Protein AF-A0A453M9U4-F1 (afdb_monomer_lite)

Secondary structure (DSSP, 8-state):
-----------HHHHHHHH-B-SSSTT--TTTGGG---EEETTTTEEE--GGGGGS-TT-HHHH--TTTTSS---PPPPPPPPHHHHHHHHHHPPPPPTT---------SS----B------

Sequence (122 aa):
MHAALMWTINDFPAYAMLSGWSTKGKLACPYCHMHTDHLWLKYGRKYCYMGHRRFLCRDHKWRRNKSCFNNETENRDAPVPLSGNDVVQQHASFEQETFGKTRKRKRDDDNKWHNWRKKSIF

InterPro domains:
  IPR004242 Transposon, En/Spm-like [PF02992] (1-91)

pLDDT: mean 86.55, std 11.2, range [52.28, 96.81]

Organism: Aegilops tauschii subsp. strangulata (NCBI:txid200361)

Radius of gyration: 17.43 Å; chains: 1; bounding box: 54×26×50 Å

Foldseek 3Di:
DDDDDDDDDDDLVVCCQAQQFACAAQQNDQFCGQNFAWDQDPVVRGIDGQLPCLDDDQPDPVLVDLPVGVNDRHNHHGHHHDDPVRSVVVLVPDDADDPDDPDPDPPPSVPDRGRRHDDHPD

Structure (mmCIF, N/CA/C/O backbone):
data_AF-A0A453M9U4-F1
#
_entry.id   AF-A0A453M9U4-F1
#
loop_
_atom_site.group_PDB
_atom_site.id
_atom_site.type_symbol
_atom_site.label_atom_id
_atom_site.label_alt_id
_atom_site.label_comp_id
_atom_site.label_asym_id
_atom_site.label_entity_id
_atom_site.label_seq_id
_atom_site.pdbx_PDB_ins_code
_atom_site.Cartn_x
_atom_site.Cartn_y
_atom_site.Cartn_z
_atom_site.occupancy
_atom_site.B_iso_or_equiv
_atom_site.auth_seq_id
_atom_site.auth_comp_id
_atom_site.auth_asym_id
_atom_site.auth_atom_id
_atom_site.pdbx_PDB_model_num
ATOM 1 N N . MET A 1 1 ? -37.000 4.733 14.184 1.00 61.88 1 MET A N 1
ATOM 2 C CA . MET A 1 1 ? -36.452 5.118 12.865 1.00 61.88 1 MET A CA 1
ATOM 3 C C . MET A 1 1 ? -35.043 4.542 12.803 1.00 61.88 1 MET A C 1
ATOM 5 O O . MET A 1 1 ? -34.283 4.823 13.718 1.00 61.88 1 MET A O 1
ATOM 9 N N . HIS A 1 2 ? -34.729 3.679 11.835 1.00 76.31 2 HIS A N 1
ATOM 10 C CA . HIS A 1 2 ? -33.395 3.081 11.688 1.00 76.31 2 HIS A CA 1
ATOM 11 C C . HIS A 1 2 ? -32.739 3.667 10.439 1.00 76.31 2 HIS A C 1
ATOM 13 O O . HIS A 1 2 ? -33.357 3.671 9.377 1.00 76.31 2 HIS A O 1
ATOM 19 N N . ALA A 1 3 ? -31.519 4.179 10.574 1.00 76.88 3 ALA A N 1
ATOM 20 C CA . ALA A 1 3 ? -30.698 4.627 9.456 1.00 76.88 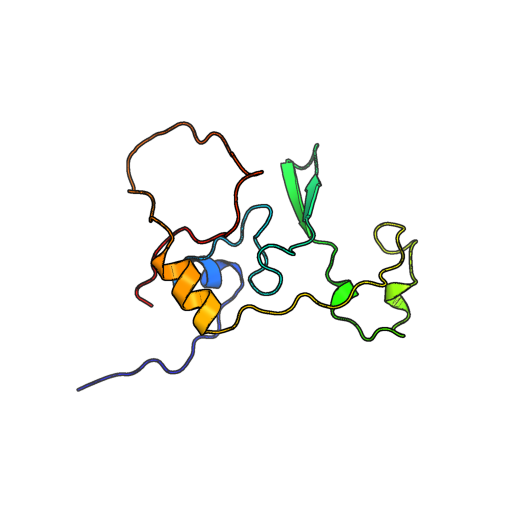3 ALA A CA 1
ATOM 21 C C . ALA A 1 3 ? -29.566 3.615 9.245 1.00 76.88 3 ALA A C 1
ATOM 23 O O . ALA A 1 3 ? -28.986 3.135 10.218 1.00 76.88 3 ALA A O 1
ATOM 24 N N . ALA A 1 4 ? -29.263 3.293 7.988 1.00 81.62 4 ALA A N 1
ATOM 25 C CA . ALA A 1 4 ? -28.170 2.404 7.610 1.00 81.62 4 ALA A CA 1
ATOM 26 C C . ALA A 1 4 ? -27.186 3.148 6.697 1.00 81.62 4 ALA A C 1
ATOM 28 O O . ALA A 1 4 ? -27.599 3.875 5.793 1.00 81.62 4 ALA A O 1
ATOM 29 N N . LEU A 1 5 ? -25.887 2.964 6.937 1.00 76.38 5 LEU A N 1
ATOM 30 C CA . LEU A 1 5 ? -24.809 3.502 6.109 1.00 76.38 5 LEU A CA 1
ATOM 31 C C . LEU A 1 5 ? -24.446 2.462 5.038 1.00 76.38 5 LEU A C 1
ATOM 33 O O . LEU A 1 5 ? -24.016 1.368 5.386 1.00 76.38 5 LEU A O 1
ATOM 37 N N . MET A 1 6 ? -24.620 2.781 3.750 1.00 80.12 6 MET A N 1
ATOM 38 C CA . MET A 1 6 ? -24.293 1.840 2.663 1.00 80.12 6 MET A CA 1
ATOM 39 C C . MET A 1 6 ? -22.824 1.919 2.231 1.00 80.12 6 MET A C 1
ATOM 41 O O . MET A 1 6 ? -22.155 0.895 2.129 1.00 80.12 6 MET A O 1
ATOM 45 N N . TRP A 1 7 ? -22.310 3.125 1.972 1.00 80.56 7 TRP A N 1
ATOM 46 C CA . TRP A 1 7 ? -20.910 3.347 1.602 1.00 80.56 7 TRP A CA 1
ATOM 47 C C . TRP A 1 7 ? -20.453 4.763 1.955 1.00 80.56 7 TRP A C 1
ATOM 49 O O . TRP A 1 7 ? -21.258 5.682 2.105 1.00 80.56 7 TRP A O 1
ATOM 59 N N . THR A 1 8 ? -19.138 4.945 2.053 1.00 79.62 8 THR A N 1
ATOM 60 C CA . THR A 1 8 ? -18.487 6.246 2.247 1.00 79.62 8 THR A CA 1
ATOM 61 C C . THR A 1 8 ? -17.386 6.424 1.201 1.00 79.62 8 THR A C 1
ATOM 63 O O . THR A 1 8 ? -16.646 5.485 0.908 1.00 79.62 8 THR A O 1
ATOM 66 N N . ILE A 1 9 ? -17.288 7.617 0.605 1.00 86.38 9 ILE A N 1
ATOM 67 C CA . ILE A 1 9 ? -16.172 7.989 -0.275 1.00 86.38 9 ILE A CA 1
ATOM 68 C C . ILE A 1 9 ? -15.169 8.732 0.594 1.00 86.38 9 ILE A C 1
ATOM 70 O O . ILE A 1 9 ? -15.450 9.830 1.066 1.00 86.38 9 ILE A O 1
ATOM 74 N N . ASN A 1 10 ? -14.013 8.118 0.814 1.00 85.94 10 ASN A N 1
ATOM 75 C CA . ASN A 1 10 ? -12.998 8.638 1.717 1.00 85.94 10 ASN A CA 1
ATOM 76 C C . ASN A 1 10 ? -11.689 8.826 0.970 1.00 85.94 10 ASN A C 1
ATOM 78 O O . ASN A 1 10 ? -11.325 8.016 0.114 1.00 85.94 10 ASN A O 1
ATOM 82 N N . ASP A 1 11 ? -10.957 9.868 1.338 1.00 91.25 11 ASP A N 1
ATOM 83 C CA . ASP A 1 11 ? -9.568 9.992 0.939 1.00 91.25 11 ASP A CA 1
ATOM 84 C C . ASP A 1 11 ? -8.680 9.026 1.748 1.00 91.25 11 ASP A C 1
ATOM 86 O O . ASP A 1 11 ? -9.110 8.338 2.683 1.00 91.25 11 ASP A O 1
ATOM 90 N N . PHE A 1 12 ? -7.407 8.940 1.365 1.00 88.06 12 PHE A N 1
ATOM 91 C CA . PHE A 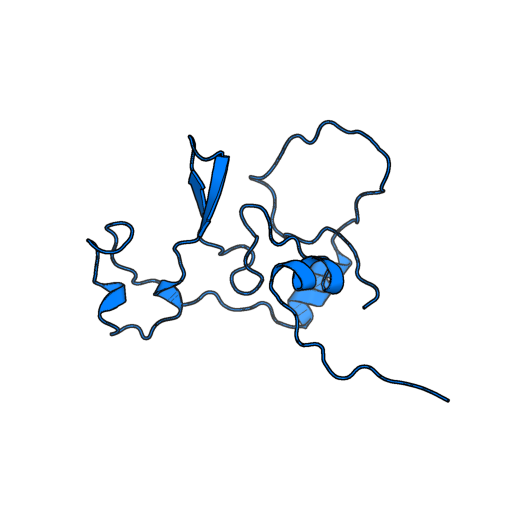1 12 ? -6.481 8.014 2.006 1.00 88.06 12 PHE A CA 1
ATOM 92 C C . PHE A 1 12 ? -6.264 8.326 3.502 1.00 88.06 12 PHE A C 1
ATOM 94 O O . PHE A 1 12 ? -6.265 7.393 4.302 1.00 88.06 12 PHE A O 1
ATOM 101 N N . PRO A 1 13 ? -6.127 9.591 3.946 1.00 89.88 13 PRO A N 1
ATOM 102 C CA . PRO A 1 13 ? -6.114 9.920 5.372 1.00 89.88 13 PRO A CA 1
ATOM 103 C C . PRO A 1 13 ? -7.376 9.500 6.142 1.00 89.88 13 PRO A C 1
ATOM 105 O O . PRO A 1 13 ? -7.240 8.897 7.210 1.00 89.88 13 PRO A O 1
ATOM 108 N N . ALA A 1 14 ? -8.579 9.772 5.626 1.00 91.31 14 ALA A N 1
ATOM 109 C CA . ALA A 1 14 ? -9.836 9.418 6.288 1.00 91.31 14 ALA A CA 1
ATOM 110 C C . ALA A 1 14 ? -10.023 7.900 6.391 1.00 91.31 14 ALA A C 1
ATOM 112 O O . ALA A 1 14 ? -10.500 7.410 7.419 1.00 91.31 14 ALA A O 1
ATOM 113 N N . TYR A 1 15 ? -9.541 7.140 5.398 1.00 89.75 15 TYR A N 1
ATOM 114 C CA . TYR A 1 15 ? -9.514 5.677 5.457 1.00 89.75 15 TYR A CA 1
ATOM 115 C C . TYR A 1 15 ? -8.857 5.161 6.743 1.00 89.75 15 TYR A C 1
ATOM 117 O O . TYR A 1 15 ? -9.353 4.207 7.341 1.00 89.75 15 TYR A O 1
ATOM 125 N N . ALA A 1 16 ? -7.786 5.805 7.226 1.00 91.12 16 ALA A N 1
ATOM 126 C CA . ALA A 1 16 ? -7.127 5.372 8.458 1.00 91.12 16 ALA A CA 1
ATOM 127 C C . ALA A 1 16 ? -8.023 5.481 9.696 1.00 91.12 16 ALA A C 1
ATOM 129 O O . ALA A 1 16 ? -7.915 4.671 10.618 1.00 91.12 16 ALA A O 1
ATOM 130 N N . MET A 1 17 ? -8.886 6.495 9.736 1.00 88.44 17 MET A N 1
ATOM 131 C CA . MET A 1 17 ? -9.783 6.731 10.866 1.00 88.44 17 MET A CA 1
ATOM 132 C C . MET A 1 17 ? -10.972 5.776 10.854 1.00 88.44 17 MET A C 1
ATOM 134 O O . MET A 1 17 ? -11.360 5.291 11.917 1.00 88.44 17 MET A O 1
ATOM 138 N N . LEU A 1 18 ? -11.510 5.494 9.666 1.00 89.50 18 LEU A N 1
ATOM 139 C CA . LEU A 1 18 ? -12.699 4.661 9.495 1.00 89.50 18 LEU A CA 1
ATOM 140 C C . LEU A 1 18 ? -12.391 3.167 9.522 1.00 89.50 18 LEU A C 1
ATOM 142 O O . LEU A 1 18 ? -13.137 2.419 10.132 1.00 89.50 18 LEU A O 1
ATOM 146 N N . SER A 1 19 ? -11.284 2.721 8.927 1.00 89.19 19 SER A N 1
ATOM 147 C CA . SER A 1 19 ? -10.894 1.302 8.973 1.00 89.19 19 SER A CA 1
ATOM 148 C C . SER A 1 19 ? -10.124 0.942 10.245 1.00 89.19 19 SER A C 1
ATOM 150 O O . SER A 1 19 ? -10.081 -0.215 10.645 1.00 89.19 19 SER A O 1
ATOM 152 N N . GLY A 1 20 ? -9.456 1.913 10.875 1.00 91.44 20 GLY A N 1
ATOM 153 C CA . GLY A 1 20 ? -8.478 1.641 11.930 1.00 91.44 20 GLY A CA 1
ATOM 154 C C . GLY A 1 20 ? -7.142 1.077 11.418 1.00 91.44 20 GLY A C 1
ATOM 155 O O . GLY A 1 20 ? -6.256 0.762 12.223 1.00 91.44 20 GLY A O 1
ATOM 156 N N . TRP A 1 21 ? -6.957 0.979 10.097 1.00 91.62 21 TRP A N 1
ATOM 157 C CA . TRP A 1 21 ? -5.690 0.639 9.451 1.00 91.62 21 TRP A CA 1
ATOM 158 C C . TRP A 1 21 ? -4.773 1.862 9.373 1.00 91.62 21 TRP A C 1
ATOM 160 O O . TRP A 1 21 ? -5.159 2.929 8.905 1.00 91.62 21 TRP A O 1
ATOM 170 N N . SER A 1 22 ? -3.515 1.738 9.788 1.00 91.12 22 SER A N 1
ATOM 171 C CA . SER A 1 22 ? -2.566 2.846 9.649 1.00 91.12 22 SER A CA 1
ATOM 172 C C . SER A 1 22 ? -2.180 3.076 8.186 1.00 91.12 22 SER A C 1
ATOM 174 O O . SER A 1 22 ? -1.677 2.190 7.510 1.00 91.12 22 SER A O 1
ATOM 176 N N . THR A 1 23 ? -2.284 4.317 7.720 1.00 91.31 23 THR A N 1
ATOM 177 C CA . THR A 1 23 ? -1.785 4.758 6.399 1.00 91.31 23 THR A CA 1
ATOM 178 C C . THR A 1 23 ? -0.319 5.197 6.435 1.00 91.31 23 THR A C 1
ATOM 180 O O . THR A 1 23 ? 0.210 5.795 5.501 1.00 91.31 23 THR A O 1
ATOM 183 N N . LYS A 1 24 ? 0.363 4.911 7.548 1.00 89.94 24 LYS A N 1
ATOM 184 C CA . LYS A 1 24 ? 1.781 5.195 7.784 1.00 89.94 24 LYS A CA 1
ATOM 185 C C . LYS A 1 24 ? 2.545 3.898 8.037 1.00 89.94 24 LYS A C 1
ATOM 187 O O . LYS A 1 24 ? 1.984 2.936 8.568 1.00 89.94 24 LYS A O 1
ATOM 192 N N . GLY A 1 25 ? 3.848 3.930 7.769 1.00 91.06 25 GLY A N 1
ATOM 193 C CA . GLY A 1 25 ? 4.756 2.807 8.014 1.00 91.06 25 GLY A CA 1
ATOM 194 C C . GLY A 1 25 ? 4.948 1.916 6.791 1.00 91.06 25 GLY A C 1
ATOM 195 O O . GLY A 1 25 ? 4.403 2.187 5.728 1.00 91.06 25 GLY A O 1
ATOM 196 N N . LYS A 1 26 ? 5.696 0.825 6.961 1.00 92.25 26 LYS A N 1
ATOM 197 C CA . LYS A 1 26 ? 6.015 -0.130 5.888 1.00 92.25 26 LYS A CA 1
ATOM 198 C C . LYS A 1 26 ? 4.778 -0.744 5.224 1.00 92.25 26 LYS A C 1
ATOM 200 O O . LYS A 1 26 ? 4.785 -0.993 4.029 1.00 92.25 26 LYS A O 1
ATOM 205 N N . LEU A 1 27 ? 3.709 -0.937 5.999 1.00 92.62 27 LEU A N 1
ATOM 206 C CA . LEU A 1 27 ? 2.477 -1.626 5.598 1.00 92.62 27 LEU A CA 1
ATOM 207 C C . LEU A 1 27 ? 1.319 -0.654 5.311 1.00 92.62 27 LEU A C 1
ATOM 209 O O . LEU A 1 27 ? 0.160 -0.944 5.598 1.00 92.62 27 LEU A O 1
ATOM 213 N N . ALA A 1 28 ? 1.615 0.559 4.840 1.00 92.62 28 ALA A N 1
ATOM 214 C CA . ALA A 1 28 ? 0.599 1.598 4.676 1.00 92.62 28 ALA A CA 1
ATOM 215 C C . ALA A 1 28 ? -0.470 1.260 3.629 1.00 92.62 28 ALA A C 1
ATOM 217 O O . ALA A 1 28 ? -1.605 1.706 3.775 1.00 92.62 28 ALA A O 1
ATOM 218 N N . CYS A 1 29 ? -0.126 0.498 2.587 1.00 91.81 29 CYS A N 1
ATOM 219 C CA . CYS A 1 29 ? -1.047 0.212 1.496 1.00 91.81 29 CYS A CA 1
ATOM 220 C C . CYS A 1 29 ? -2.085 -0.850 1.914 1.00 91.81 29 CYS A C 1
ATOM 222 O O . CYS A 1 29 ? -1.701 -1.996 2.161 1.00 91.81 29 CYS A O 1
ATOM 224 N N . PRO A 1 30 ? -3.389 -0.519 1.933 1.00 88.88 30 PRO A N 1
ATOM 225 C CA . P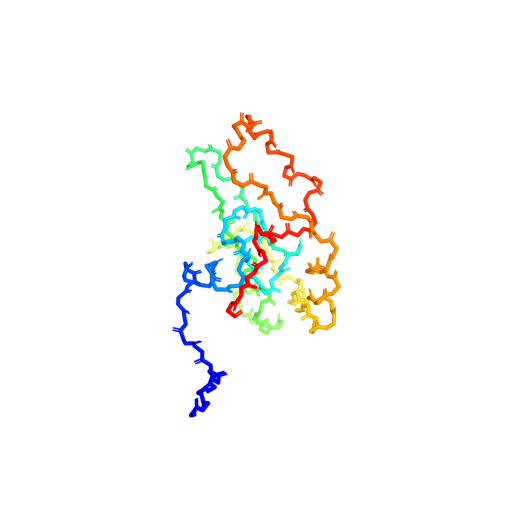RO A 1 30 ? -4.453 -1.451 2.300 1.00 88.88 30 PRO A CA 1
ATOM 226 C C . PRO A 1 30 ? -4.780 -2.457 1.194 1.00 88.88 30 PRO A C 1
ATOM 228 O O . PRO A 1 30 ? -5.609 -3.322 1.398 1.00 88.88 30 PRO A O 1
ATOM 231 N N . TYR A 1 31 ? -4.164 -2.352 0.014 1.00 89.19 31 TYR A N 1
ATOM 232 C CA . TYR A 1 31 ? -4.291 -3.366 -1.036 1.00 89.19 31 TYR A CA 1
ATOM 233 C C . TYR A 1 31 ? -3.131 -4.357 -0.978 1.00 89.19 31 TYR A C 1
ATOM 235 O O . TYR A 1 31 ? -3.324 -5.566 -1.070 1.00 89.19 31 TYR A O 1
ATOM 243 N N . CYS A 1 32 ? -1.912 -3.850 -0.772 1.00 92.38 32 CYS A N 1
ATOM 244 C CA . CYS A 1 32 ? -0.711 -4.678 -0.745 1.00 92.38 32 CYS A CA 1
ATOM 245 C C . CYS A 1 32 ? -0.483 -5.362 0.610 1.00 92.38 32 CYS A C 1
ATOM 247 O O . CYS A 1 32 ? 0.177 -6.397 0.647 1.00 92.38 32 CYS A O 1
ATOM 249 N N . HIS A 1 33 ? -0.986 -4.798 1.714 1.00 91.62 33 HIS A N 1
ATOM 250 C CA . HIS A 1 33 ? -0.824 -5.333 3.070 1.00 91.62 33 HIS A CA 1
ATOM 251 C C . HIS A 1 33 ? 0.650 -5.650 3.389 1.00 91.62 33 HIS A C 1
ATOM 253 O O . HIS A 1 33 ? 1.511 -4.780 3.228 1.00 91.62 33 HIS A O 1
ATOM 259 N N . MET A 1 34 ? 0.959 -6.888 3.793 1.00 90.69 34 MET A N 1
ATOM 260 C CA . MET A 1 34 ? 2.320 -7.373 4.060 1.00 90.69 34 MET A CA 1
ATOM 261 C C . MET A 1 34 ? 3.244 -7.337 2.834 1.00 90.69 34 MET A C 1
ATOM 263 O O . MET A 1 34 ? 4.460 -7.276 2.974 1.00 90.69 34 MET A O 1
ATOM 267 N N . HIS A 1 35 ? 2.680 -7.304 1.626 1.00 92.69 35 HIS A N 1
ATOM 268 C CA . HIS A 1 35 ? 3.417 -7.215 0.365 1.00 92.69 35 HIS A CA 1
ATOM 269 C C . HIS A 1 35 ? 3.609 -5.773 -0.122 1.00 92.69 35 HIS A C 1
ATOM 271 O O . HIS A 1 35 ? 3.890 -5.554 -1.306 1.00 92.69 35 HIS A O 1
ATOM 277 N N . THR A 1 36 ? 3.415 -4.783 0.757 1.00 93.25 36 THR A N 1
ATOM 278 C CA . THR A 1 36 ? 3.689 -3.378 0.444 1.00 93.25 36 THR A CA 1
ATOM 279 C C . THR A 1 36 ? 5.174 -3.196 0.155 1.00 93.25 36 THR A C 1
ATOM 281 O O . THR A 1 36 ? 6.024 -3.341 1.034 1.00 93.25 36 THR A O 1
ATOM 284 N N . ASP A 1 37 ? 5.470 -2.836 -1.091 1.00 93.06 37 ASP A N 1
ATOM 285 C CA . ASP A 1 37 ? 6.811 -2.448 -1.506 1.00 93.06 37 ASP A CA 1
ATOM 286 C C . ASP A 1 37 ? 7.119 -1.055 -0.953 1.00 93.06 37 ASP A C 1
ATOM 288 O O . ASP A 1 37 ? 6.450 -0.073 -1.302 1.00 93.06 37 ASP A O 1
ATOM 292 N N . HIS A 1 38 ? 8.082 -0.987 -0.042 1.00 92.38 38 HIS A N 1
ATOM 293 C CA . HIS A 1 38 ? 8.410 0.214 0.702 1.00 92.38 38 HIS A CA 1
ATOM 294 C C . HIS A 1 38 ? 9.919 0.439 0.720 1.00 92.38 38 HIS A C 1
ATOM 296 O O . HIS A 1 38 ? 10.718 -0.484 0.840 1.00 92.38 38 HIS A O 1
ATOM 302 N N . LEU A 1 39 ? 10.298 1.709 0.682 1.00 92.69 39 LEU A N 1
ATOM 303 C CA . LEU A 1 39 ? 11.669 2.169 0.800 1.00 92.69 39 LEU A CA 1
ATOM 304 C C . LEU A 1 39 ? 11.735 3.247 1.879 1.00 92.69 39 LEU A C 1
ATOM 306 O O . LEU A 1 39 ? 10.974 4.216 1.849 1.00 92.69 39 LEU A O 1
ATOM 310 N N . TRP A 1 40 ? 12.652 3.106 2.834 1.00 93.31 40 TRP A N 1
ATOM 311 C CA . TRP A 1 40 ? 12.924 4.166 3.801 1.00 93.31 40 TRP A CA 1
ATOM 312 C C . TRP A 1 40 ? 13.928 5.166 3.228 1.00 93.31 40 TRP A C 1
ATOM 314 O O . TRP A 1 40 ? 15.100 4.852 3.017 1.00 93.31 40 TRP A O 1
ATOM 324 N N . LEU A 1 41 ? 13.489 6.405 3.021 1.00 93.12 41 LEU A N 1
ATOM 325 C CA . LEU A 1 41 ? 14.367 7.492 2.604 1.00 93.12 41 LEU A CA 1
ATOM 326 C C . LEU A 1 41 ? 15.155 7.995 3.819 1.00 93.12 41 LEU A C 1
ATOM 328 O O . LEU A 1 41 ? 14.634 8.778 4.615 1.00 93.12 41 LEU A O 1
ATOM 332 N N . LYS A 1 42 ? 16.420 7.572 3.953 1.00 93.81 42 LYS A N 1
ATOM 333 C CA . LYS A 1 42 ? 17.294 7.882 5.106 1.00 93.81 42 LYS A CA 1
ATOM 334 C C . LYS A 1 42 ? 17.313 9.372 5.472 1.00 93.81 42 LYS A C 1
ATOM 336 O O . LYS A 1 42 ? 17.144 9.713 6.641 1.00 93.81 42 LYS A O 1
ATOM 341 N N . TYR A 1 43 ? 17.478 10.246 4.480 1.00 95.12 43 TYR A N 1
ATOM 342 C CA . TYR A 1 43 ? 17.586 11.696 4.687 1.00 95.12 43 TYR A CA 1
ATOM 343 C C . TYR A 1 43 ? 16.224 12.390 4.798 1.00 95.12 43 TYR A C 1
ATOM 345 O O . TYR A 1 43 ? 16.058 13.292 5.611 1.00 95.12 43 TYR A O 1
ATOM 353 N N . GLY A 1 44 ? 15.223 11.924 4.044 1.00 94.31 44 GLY A N 1
ATOM 354 C CA . GLY A 1 44 ? 13.858 12.459 4.109 1.00 94.31 44 GLY A CA 1
ATOM 355 C C . GLY A 1 44 ? 13.063 11.987 5.329 1.00 94.31 44 GLY A C 1
ATOM 356 O O . GLY A 1 44 ? 12.018 12.558 5.631 1.00 94.31 44 GLY A O 1
ATOM 357 N N . ARG A 1 45 ? 13.537 10.936 6.015 1.00 91.56 45 ARG A N 1
ATOM 358 C CA . ARG A 1 45 ? 12.879 10.260 7.146 1.00 91.56 45 ARG A CA 1
ATOM 359 C C . ARG A 1 45 ? 11.418 9.894 6.853 1.00 91.56 45 ARG A C 1
ATOM 361 O O . ARG A 1 45 ? 10.539 10.035 7.706 1.00 91.56 45 ARG A O 1
ATOM 368 N N . LYS A 1 46 ? 11.158 9.444 5.625 1.00 92.06 46 LYS A N 1
ATOM 369 C CA . LYS A 1 46 ? 9.829 9.086 5.113 1.00 92.06 46 LYS A CA 1
ATOM 370 C C . LYS A 1 46 ? 9.878 7.734 4.411 1.00 92.06 46 LYS A C 1
ATOM 372 O O . LYS A 1 46 ? 10.903 7.364 3.841 1.00 92.06 46 LYS A O 1
ATOM 377 N N . TYR A 1 47 ? 8.749 7.033 4.434 1.00 93.00 47 TYR A N 1
ATOM 378 C CA . TYR A 1 47 ? 8.526 5.872 3.580 1.00 93.00 47 TYR A CA 1
ATOM 379 C C . TYR A 1 47 ? 8.111 6.334 2.183 1.00 93.00 47 TYR A C 1
ATOM 381 O O . TYR A 1 47 ? 7.295 7.245 2.042 1.00 93.00 47 TYR A O 1
ATOM 389 N N . CYS A 1 48 ? 8.684 5.699 1.173 1.00 92.69 48 CYS A N 1
ATOM 390 C CA . CYS A 1 48 ? 8.310 5.811 -0.224 1.00 92.69 48 CYS A CA 1
ATOM 391 C C . CYS A 1 48 ? 7.772 4.456 -0.688 1.00 92.69 48 CYS A C 1
ATOM 393 O O . CYS A 1 48 ? 8.282 3.423 -0.260 1.00 92.69 48 CYS A O 1
ATOM 395 N N . TYR A 1 49 ? 6.756 4.456 -1.547 1.00 92.38 49 TYR A N 1
ATOM 396 C CA . TYR A 1 49 ? 6.140 3.239 -2.069 1.00 92.38 49 TYR A CA 1
ATOM 397 C C . TYR A 1 49 ? 6.283 3.268 -3.586 1.00 92.38 49 TYR A C 1
ATOM 399 O O . TYR A 1 49 ? 5.799 4.200 -4.220 1.00 92.38 49 TYR A O 1
ATOM 407 N N . MET A 1 50 ? 6.986 2.299 -4.171 1.00 90.75 50 MET A N 1
ATOM 408 C CA . MET A 1 50 ? 7.306 2.303 -5.610 1.00 90.75 50 MET A CA 1
ATOM 409 C C . MET A 1 50 ? 6.800 1.058 -6.353 1.00 90.75 50 MET A C 1
ATOM 411 O O . MET A 1 50 ? 6.890 0.988 -7.577 1.00 90.75 50 MET A O 1
ATOM 415 N N . GLY A 1 51 ? 6.181 0.106 -5.649 1.00 92.31 51 GLY A N 1
ATOM 416 C CA . GLY A 1 51 ? 5.697 -1.158 -6.222 1.00 92.31 51 GLY A CA 1
ATOM 417 C C . GLY A 1 51 ? 4.426 -1.062 -7.074 1.00 92.31 51 GLY A C 1
ATOM 418 O O . GLY A 1 51 ? 3.867 -2.089 -7.449 1.00 92.31 51 GLY A O 1
ATOM 419 N N . HIS A 1 52 ? 3.938 0.139 -7.392 1.00 91.81 52 HIS A N 1
ATOM 420 C CA . HIS A 1 52 ? 2.681 0.350 -8.122 1.00 91.81 52 HIS A CA 1
ATOM 421 C C . HIS A 1 52 ? 2.678 -0.268 -9.530 1.00 91.81 52 HIS A C 1
ATOM 423 O O . HIS A 1 52 ? 1.629 -0.650 -10.043 1.00 91.81 52 HIS A O 1
ATOM 429 N N . ARG A 1 53 ? 3.856 -0.431 -10.151 1.00 94.88 53 ARG A N 1
ATOM 430 C CA . ARG A 1 53 ? 3.982 -1.043 -11.486 1.00 94.88 53 ARG A CA 1
ATOM 431 C C . ARG A 1 53 ? 3.490 -2.496 -11.536 1.00 94.88 53 ARG A C 1
ATOM 433 O O . ARG A 1 53 ? 3.137 -2.968 -12.613 1.00 94.88 53 ARG A O 1
ATOM 440 N N . ARG A 1 54 ? 3.397 -3.173 -10.386 1.00 95.06 54 ARG A N 1
ATOM 441 C CA . ARG A 1 54 ? 2.862 -4.538 -10.247 1.00 95.06 54 ARG A CA 1
ATOM 442 C C . ARG A 1 54 ? 1.383 -4.659 -10.613 1.00 95.06 54 ARG A C 1
ATOM 444 O O . ARG A 1 54 ? 0.939 -5.757 -10.922 1.00 95.06 54 ARG A O 1
ATOM 451 N N . PHE A 1 55 ? 0.635 -3.556 -10.598 1.00 94.75 55 PHE A N 1
ATOM 452 C CA . PHE A 1 55 ? -0.787 -3.535 -10.958 1.00 94.75 55 PHE A CA 1
ATOM 453 C C . PHE A 1 55 ? -1.037 -3.336 -12.461 1.00 94.75 55 PHE A C 1
ATOM 455 O O . PHE A 1 55 ? -2.169 -3.451 -12.916 1.00 94.75 55 PHE A O 1
ATOM 462 N N . LEU A 1 56 ? 0.001 -3.045 -13.250 1.00 95.62 56 LEU A N 1
ATOM 463 C CA . LEU A 1 56 ? -0.114 -2.910 -14.705 1.00 95.62 56 LEU A CA 1
ATOM 464 C C . LEU A 1 56 ? -0.163 -4.293 -15.372 1.00 95.62 56 LEU A C 1
ATOM 466 O O . LEU A 1 56 ? 0.403 -5.245 -14.834 1.00 95.62 56 LEU A O 1
ATOM 470 N N . CYS A 1 57 ? -0.738 -4.403 -16.573 1.00 95.56 57 CYS A N 1
ATOM 471 C CA . CYS A 1 57 ? -0.657 -5.625 -17.387 1.00 95.56 57 CYS A CA 1
ATOM 472 C C . CYS A 1 57 ? 0.804 -6.069 -17.582 1.00 95.56 57 CYS A C 1
ATOM 474 O O . CYS A 1 57 ? 1.710 -5.232 -17.616 1.00 95.56 57 CYS A O 1
ATOM 476 N N . ARG A 1 58 ? 1.053 -7.382 -17.684 1.00 94.19 58 ARG A N 1
ATOM 477 C CA . ARG A 1 58 ? 2.418 -7.949 -17.730 1.00 94.19 58 ARG A CA 1
ATOM 478 C C . ARG A 1 58 ? 3.258 -7.428 -18.903 1.00 94.19 58 ARG A C 1
ATOM 480 O O . ARG A 1 58 ? 4.460 -7.233 -18.761 1.00 94.19 58 ARG A O 1
ATOM 487 N N . ASP A 1 59 ? 2.628 -7.158 -20.035 1.00 94.69 59 ASP A N 1
ATOM 488 C CA . ASP A 1 59 ? 3.229 -6.647 -21.268 1.00 94.69 59 ASP A CA 1
ATOM 489 C C . ASP A 1 59 ? 3.420 -5.116 -21.284 1.00 94.69 59 ASP A C 1
ATOM 491 O O . ASP A 1 59 ? 4.128 -4.574 -22.147 1.00 94.69 59 ASP A O 1
ATOM 495 N N . HIS A 1 60 ? 2.866 -4.407 -20.294 1.00 96.81 60 HIS A N 1
ATOM 496 C CA . HIS A 1 60 ? 2.862 -2.950 -20.238 1.00 96.81 60 HIS A CA 1
ATOM 497 C C . HIS A 1 60 ? 4.282 -2.353 -20.246 1.00 96.81 60 HIS A C 1
ATOM 499 O O . HIS A 1 60 ? 5.127 -2.666 -19.405 1.00 96.81 60 HIS A O 1
ATOM 505 N N . LYS A 1 61 ? 4.546 -1.402 -21.155 1.00 96.62 61 LYS A N 1
ATOM 506 C CA . LYS A 1 61 ? 5.879 -0.799 -21.384 1.00 96.62 61 LYS A CA 1
ATOM 507 C C . LYS A 1 61 ? 6.562 -0.261 -20.119 1.00 96.62 61 LYS A C 1
ATOM 509 O O . LYS A 1 61 ? 7.768 -0.420 -19.949 1.00 96.62 61 LYS A O 1
ATOM 514 N N . TRP A 1 62 ? 5.801 0.329 -19.195 1.00 95.94 62 TRP A N 1
ATOM 515 C CA . TRP A 1 62 ? 6.354 0.881 -17.950 1.00 95.94 62 TRP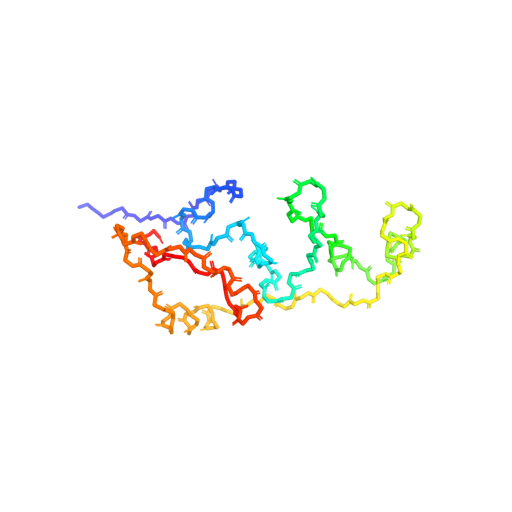 A CA 1
ATOM 516 C C . TRP A 1 62 ? 6.921 -0.170 -16.995 1.00 95.94 62 TRP A C 1
ATOM 518 O O . TRP A 1 62 ? 7.809 0.164 -16.212 1.00 95.94 62 TRP A O 1
ATOM 528 N N . ARG A 1 63 ? 6.504 -1.440 -17.091 1.00 96.06 63 ARG A N 1
ATOM 529 C CA . ARG A 1 63 ? 7.146 -2.525 -16.333 1.00 96.06 63 ARG A CA 1
ATOM 530 C C . ARG A 1 63 ? 8.611 -2.711 -16.735 1.00 96.06 63 ARG A C 1
ATOM 532 O O . ARG A 1 63 ? 9.437 -3.032 -15.891 1.00 96.06 63 ARG A O 1
ATOM 539 N N . ARG A 1 64 ? 8.956 -2.447 -18.000 1.00 95.94 64 ARG A N 1
ATOM 540 C CA . ARG A 1 64 ? 10.323 -2.568 -18.542 1.00 95.94 64 ARG A CA 1
ATOM 541 C C . ARG A 1 64 ? 11.122 -1.266 -18.508 1.00 95.94 64 ARG A C 1
ATOM 543 O O . ARG A 1 64 ? 12.341 -1.308 -18.636 1.00 95.94 64 ARG A O 1
ATOM 550 N N . ASN A 1 65 ? 10.463 -0.125 -18.309 1.00 94.88 65 ASN A N 1
ATOM 551 C CA . ASN A 1 65 ? 11.131 1.166 -18.200 1.00 94.88 65 ASN A CA 1
ATOM 552 C C . ASN A 1 65 ? 11.887 1.261 -16.863 1.00 94.88 65 ASN A C 1
ATOM 554 O O . ASN A 1 65 ? 11.274 1.401 -15.809 1.00 94.88 65 ASN A O 1
ATOM 558 N N . LYS A 1 66 ? 13.215 1.152 -16.918 1.00 94.00 66 LYS A N 1
ATOM 559 C CA . LYS A 1 66 ? 14.100 1.242 -15.750 1.00 94.00 66 LYS A CA 1
ATOM 560 C C . LYS A 1 66 ? 14.404 2.695 -15.384 1.00 94.00 66 LYS A C 1
ATOM 562 O O . LYS A 1 66 ? 14.266 3.073 -14.224 1.00 94.00 66 LYS A O 1
ATOM 567 N N . SER A 1 67 ? 14.768 3.498 -16.383 1.00 94.56 67 SER A N 1
ATOM 568 C CA . SER A 1 67 ? 15.322 4.845 -16.208 1.00 94.56 67 SER A CA 1
ATOM 569 C C . SER A 1 67 ? 14.337 5.848 -15.612 1.00 94.56 67 SER A C 1
ATOM 571 O O . SER A 1 67 ? 14.747 6.724 -14.862 1.00 94.56 67 SER A O 1
ATOM 573 N N . CYS A 1 68 ? 13.039 5.721 -15.901 1.00 91.81 68 CYS A N 1
ATOM 574 C CA . CYS A 1 68 ? 12.018 6.600 -15.319 1.00 91.81 68 CYS A CA 1
ATOM 575 C C . CYS A 1 68 ? 11.564 6.178 -13.908 1.00 91.81 68 CYS A C 1
ATOM 577 O O . CYS A 1 68 ? 10.705 6.843 -13.334 1.00 91.81 68 CYS A O 1
ATOM 579 N N . PHE A 1 69 ? 12.070 5.062 -13.371 1.00 90.94 69 PHE A N 1
ATOM 580 C CA . PHE A 1 69 ? 11.609 4.480 -12.107 1.00 90.94 69 PHE A CA 1
ATOM 581 C C . PHE A 1 69 ? 12.802 4.113 -11.206 1.00 90.94 69 PHE A C 1
ATOM 583 O O . PHE A 1 69 ? 13.737 4.889 -11.051 1.00 90.94 69 PHE A O 1
ATOM 590 N N . ASN A 1 70 ? 12.769 2.941 -10.569 1.00 89.19 70 ASN A N 1
ATOM 591 C CA . ASN A 1 70 ? 13.771 2.476 -9.610 1.00 89.19 70 ASN A CA 1
ATOM 592 C C . ASN A 1 70 ? 14.919 1.683 -10.264 1.00 89.19 70 ASN A C 1
ATOM 594 O O . ASN A 1 70 ? 15.530 0.854 -9.604 1.00 89.19 70 ASN A O 1
ATOM 598 N N . ASN A 1 71 ? 15.192 1.895 -11.556 1.00 93.25 71 ASN A N 1
ATOM 599 C CA . ASN A 1 71 ? 16.198 1.166 -12.340 1.00 93.25 71 ASN A CA 1
ATOM 600 C C . ASN A 1 71 ? 15.995 -0.356 -12.456 1.00 93.25 71 ASN A C 1
ATOM 602 O O . ASN A 1 71 ? 16.852 -1.065 -12.984 1.00 93.25 71 ASN A O 1
ATOM 606 N N . GLU A 1 72 ? 14.829 -0.860 -12.063 1.00 92.69 72 GLU A N 1
ATOM 607 C CA . GLU A 1 72 ? 14.495 -2.280 -12.121 1.00 92.69 72 GLU A CA 1
ATOM 608 C C . GLU A 1 72 ? 13.383 -2.556 -13.135 1.00 92.69 72 GLU A C 1
ATOM 610 O O . GLU A 1 72 ? 12.557 -1.694 -13.460 1.00 92.69 72 GLU A O 1
ATOM 615 N N . THR A 1 73 ? 13.348 -3.786 -13.642 1.00 95.06 73 THR A N 1
ATOM 616 C CA . THR A 1 73 ? 12.218 -4.292 -14.427 1.00 95.06 73 THR A CA 1
ATOM 617 C C . THR A 1 73 ? 11.227 -4.974 -13.490 1.00 95.06 73 THR A C 1
ATOM 619 O O . THR A 1 73 ? 11.623 -5.789 -12.663 1.00 95.06 73 THR A O 1
ATOM 622 N N . GLU A 1 74 ? 9.941 -4.658 -13.626 1.00 96.06 74 GLU A N 1
ATOM 623 C CA . GLU A 1 74 ? 8.881 -5.206 -12.780 1.00 96.06 74 GLU A CA 1
ATOM 624 C C . GLU A 1 74 ? 8.204 -6.423 -13.426 1.00 96.06 74 GLU A C 1
ATOM 626 O O . GLU A 1 74 ? 7.290 -6.291 -14.246 1.00 96.06 74 GLU A O 1
ATOM 631 N N . ASN A 1 75 ? 8.629 -7.615 -13.012 1.00 95.50 75 ASN A N 1
ATOM 632 C CA . ASN A 1 75 ? 8.082 -8.889 -13.488 1.00 95.50 75 ASN A CA 1
ATOM 633 C C . ASN A 1 75 ? 7.108 -9.543 -12.497 1.00 95.50 75 ASN A C 1
ATOM 635 O O . ASN A 1 75 ? 6.489 -10.547 -12.838 1.00 95.50 75 ASN A O 1
ATOM 639 N N . ARG A 1 76 ? 6.970 -9.009 -11.277 1.00 94.88 76 ARG A N 1
ATOM 640 C CA . ARG A 1 76 ? 6.125 -9.609 -10.237 1.00 94.88 76 ARG A CA 1
ATOM 641 C C . ARG A 1 76 ? 4.648 -9.398 -10.557 1.00 94.88 76 ARG A C 1
ATOM 643 O O . ARG A 1 76 ? 4.260 -8.402 -11.181 1.00 94.88 76 ARG A O 1
ATOM 650 N N . ASP A 1 77 ? 3.815 -10.304 -10.065 1.00 94.31 77 ASP A N 1
ATOM 651 C CA . ASP A 1 77 ? 2.367 -10.135 -10.100 1.00 94.31 77 ASP A CA 1
ATOM 652 C C . ASP A 1 77 ? 1.890 -9.121 -9.053 1.00 94.31 77 ASP A C 1
ATOM 654 O O . ASP A 1 77 ? 2.589 -8.797 -8.074 1.00 94.31 77 ASP A O 1
ATOM 658 N N . ALA A 1 78 ? 0.684 -8.599 -9.282 1.00 94.38 78 ALA A N 1
ATOM 659 C CA . ALA A 1 78 ? -0.015 -7.786 -8.301 1.00 94.38 78 ALA A CA 1
ATOM 660 C C . ALA A 1 78 ? -0.174 -8.584 -6.992 1.00 94.38 78 ALA A C 1
ATOM 662 O O . ALA A 1 78 ? -0.410 -9.792 -7.039 1.00 94.38 78 ALA A O 1
ATOM 663 N N . PRO A 1 79 ? -0.021 -7.947 -5.817 1.00 93.75 79 PRO A N 1
ATOM 664 C CA . PRO A 1 79 ? -0.377 -8.583 -4.556 1.00 93.75 79 PRO A CA 1
ATOM 665 C C . PRO A 1 79 ? -1.823 -9.075 -4.585 1.00 93.75 79 PRO A C 1
ATOM 667 O O . PRO A 1 79 ? -2.700 -8.371 -5.087 1.00 93.75 79 PRO A O 1
ATOM 670 N N . VAL A 1 80 ? -2.066 -10.244 -3.998 1.00 93.06 80 VAL A N 1
ATOM 671 C CA . VAL A 1 80 ? -3.425 -10.735 -3.770 1.00 93.06 80 VAL A CA 1
ATOM 672 C C . VAL A 1 80 ? -4.027 -9.930 -2.611 1.00 93.06 80 VAL A C 1
ATOM 674 O O . VAL A 1 80 ? -3.420 -9.894 -1.535 1.00 93.06 80 VAL A O 1
ATOM 677 N N . PRO A 1 81 ? -5.169 -9.245 -2.805 1.00 91.19 81 PRO A N 1
ATOM 678 C CA . PRO A 1 81 ? -5.866 -8.578 -1.711 1.00 91.19 81 PRO A CA 1
ATOM 679 C C . PRO A 1 81 ? -6.321 -9.594 -0.659 1.00 91.19 81 PRO A C 1
ATOM 681 O O . PRO A 1 81 ? -6.647 -10.730 -0.997 1.00 91.19 81 PRO A O 1
ATOM 684 N N . LEU A 1 82 ? -6.384 -9.177 0.606 1.00 91.50 82 LEU A N 1
ATOM 685 C CA . LEU A 1 82 ? -6.981 -10.007 1.651 1.00 91.50 82 LEU A CA 1
ATOM 686 C C . LEU A 1 82 ? -8.463 -10.251 1.352 1.00 91.50 82 LEU A C 1
ATOM 688 O O . LEU A 1 82 ? -9.182 -9.328 0.956 1.00 91.50 82 LEU A O 1
ATOM 692 N N . SER A 1 83 ? -8.925 -11.480 1.576 1.00 93.50 83 SER A N 1
ATOM 693 C CA . SER A 1 83 ? -10.355 -11.774 1.559 1.00 93.50 83 SER A CA 1
ATOM 694 C C . SER A 1 83 ? -11.043 -11.175 2.790 1.00 93.50 83 SER A C 1
ATOM 696 O O . SER A 1 83 ? -10.399 -10.851 3.791 1.00 93.50 83 SER A O 1
ATOM 698 N N . GLY A 1 84 ? -12.374 -11.066 2.754 1.00 92.00 84 GLY A N 1
ATOM 699 C CA . GLY A 1 84 ? -13.144 -10.627 3.922 1.00 92.00 84 GLY A CA 1
ATOM 700 C C . GLY A 1 84 ? -12.883 -11.498 5.159 1.00 92.00 84 GLY A C 1
ATOM 701 O O . GLY A 1 84 ? -12.729 -10.969 6.257 1.00 92.00 84 GLY A O 1
ATOM 702 N N . ASN A 1 85 ? -12.738 -12.814 4.974 1.00 94.75 85 ASN A N 1
ATOM 703 C CA . ASN A 1 85 ? -12.432 -13.746 6.061 1.00 94.75 85 ASN A CA 1
ATOM 704 C C . ASN A 1 85 ? -11.035 -13.506 6.643 1.00 94.75 85 ASN A C 1
ATOM 706 O O . ASN A 1 85 ? -10.885 -13.475 7.864 1.00 94.75 85 ASN A O 1
ATOM 710 N N . ASP A 1 86 ? -10.035 -13.268 5.788 1.00 92.81 86 ASP A N 1
ATOM 711 C CA . ASP A 1 86 ? -8.679 -12.947 6.242 1.00 92.81 86 ASP A CA 1
ATOM 712 C C . ASP A 1 86 ? -8.681 -11.659 7.069 1.00 92.81 86 ASP A C 1
ATOM 714 O O . ASP A 1 86 ? -8.088 -11.605 8.145 1.00 92.81 86 ASP A O 1
ATOM 718 N N . VAL A 1 87 ? -9.391 -10.625 6.600 1.00 91.38 87 VAL A N 1
ATOM 719 C CA . VAL A 1 87 ? -9.530 -9.354 7.322 1.00 91.38 87 VAL A CA 1
ATOM 720 C C . VAL A 1 87 ? -10.169 -9.576 8.690 1.00 91.38 87 VAL A C 1
ATOM 722 O O . VAL A 1 87 ? -9.636 -9.087 9.686 1.00 91.38 87 VAL A O 1
ATOM 725 N N . VAL A 1 88 ? -11.262 -10.342 8.768 1.00 91.56 88 VAL A N 1
ATOM 726 C CA . VAL A 1 88 ? -11.943 -10.655 10.035 1.00 91.56 88 VAL A CA 1
ATOM 727 C C . VAL A 1 88 ? -11.015 -11.407 10.989 1.00 91.56 88 VAL A C 1
ATOM 729 O O . VAL A 1 88 ? -10.917 -11.035 12.159 1.00 91.56 88 VAL A O 1
ATOM 732 N N . GLN A 1 89 ? -10.282 -12.411 10.503 1.00 91.88 89 GLN A N 1
ATOM 733 C CA . GLN A 1 89 ? -9.339 -13.180 11.317 1.00 91.88 89 GLN A CA 1
ATOM 734 C C . GLN A 1 89 ? -8.195 -12.300 11.843 1.00 91.88 89 GLN A C 1
ATOM 736 O O . GLN A 1 89 ? -7.895 -12.315 13.041 1.00 91.88 89 GLN A O 1
ATOM 741 N N . GLN A 1 90 ? -7.586 -11.480 10.980 1.00 89.94 90 GLN A N 1
ATOM 742 C CA . GLN A 1 90 ? -6.548 -10.537 11.401 1.00 89.94 90 GLN A CA 1
ATOM 743 C C . GLN A 1 90 ? -7.092 -9.530 12.421 1.00 89.94 90 GLN A C 1
ATOM 745 O O . GLN A 1 90 ? -6.457 -9.286 13.447 1.00 89.94 90 GLN A O 1
ATOM 750 N N . HIS A 1 91 ? -8.286 -8.985 12.176 1.00 88.00 91 HIS A N 1
ATOM 751 C CA . HIS A 1 91 ? -8.925 -8.005 13.047 1.00 88.00 91 HIS A CA 1
ATOM 752 C C . HIS A 1 91 ? -9.314 -8.593 14.420 1.00 88.00 91 HIS A C 1
ATOM 754 O O . HIS A 1 91 ? -9.239 -7.908 15.444 1.00 88.00 91 HIS A O 1
ATOM 760 N N . ALA A 1 92 ? -9.694 -9.871 14.474 1.00 88.88 92 ALA A N 1
ATOM 761 C CA . ALA A 1 92 ? -9.975 -10.572 15.724 1.00 88.88 92 ALA A CA 1
ATOM 762 C C . ALA A 1 92 ? -8.699 -10.801 16.549 1.00 88.88 92 ALA A C 1
ATOM 764 O O . ALA A 1 92 ? -8.703 -10.572 17.759 1.00 88.88 92 ALA A O 1
ATOM 765 N N . SER A 1 93 ? -7.613 -11.202 15.884 1.00 87.06 93 SER A N 1
ATOM 766 C CA . SER A 1 93 ? -6.353 -11.585 16.535 1.00 87.06 93 SER A CA 1
ATOM 767 C C . SER A 1 93 ? -5.510 -10.417 17.059 1.00 87.06 93 SER A C 1
ATOM 769 O O . SER A 1 93 ? -4.702 -10.627 17.961 1.00 87.06 93 SER A O 1
ATOM 771 N N . PHE A 1 94 ? -5.669 -9.193 16.535 1.00 86.69 94 PHE A N 1
ATOM 772 C CA . PHE A 1 94 ? -4.864 -8.071 17.021 1.00 86.69 94 PHE A CA 1
ATOM 773 C C . PHE A 1 94 ? -5.405 -7.472 18.327 1.00 86.69 94 PHE A C 1
ATOM 775 O O . PHE A 1 94 ? -6.614 -7.294 18.536 1.00 86.69 94 PHE A O 1
ATOM 782 N N . GLU A 1 95 ? -4.468 -7.065 19.177 1.00 85.12 95 GLU A N 1
ATOM 783 C CA . GLU A 1 95 ? -4.737 -6.318 20.398 1.00 85.12 95 GLU A CA 1
ATOM 784 C C . GLU A 1 95 ? -4.621 -4.814 20.137 1.00 85.12 95 GLU A C 1
ATOM 786 O O . GLU A 1 95 ? -3.604 -4.312 19.648 1.00 85.12 95 GLU A O 1
ATOM 791 N N . GLN A 1 96 ? -5.678 -4.069 20.459 1.00 84.00 96 GLN A N 1
ATOM 792 C CA . GLN A 1 96 ? -5.644 -2.615 20.359 1.00 84.00 96 GLN A CA 1
ATOM 793 C C . GLN A 1 96 ? -4.815 -2.031 21.508 1.00 84.00 96 GLN A C 1
ATOM 795 O O . GLN A 1 96 ? -5.089 -2.286 22.678 1.00 84.00 96 GLN A O 1
ATOM 800 N N . GLU A 1 97 ? -3.841 -1.180 21.178 1.00 75.06 97 GLU A N 1
ATOM 801 C CA . GLU A 1 97 ? -3.078 -0.446 22.190 1.00 75.06 97 GLU A CA 1
ATOM 802 C C . GLU A 1 97 ? -4.000 0.478 23.010 1.00 75.06 97 GLU A C 1
ATOM 804 O O . GLU A 1 97 ? -4.797 1.244 22.461 1.00 75.06 97 GLU A O 1
ATOM 809 N N . THR A 1 98 ? -3.857 0.453 24.338 1.00 74.06 98 THR A N 1
ATOM 810 C CA . THR A 1 98 ? -4.564 1.378 25.233 1.00 74.06 98 THR A CA 1
ATOM 811 C C . THR A 1 98 ? -3.985 2.786 25.111 1.00 74.06 98 THR A C 1
ATOM 813 O O . THR A 1 98 ? -2.777 2.984 25.282 1.00 74.06 98 THR A O 1
ATOM 816 N N . PHE A 1 99 ? -4.842 3.777 24.875 1.00 67.50 99 PHE A N 1
ATOM 817 C CA . PHE A 1 99 ? -4.451 5.186 24.873 1.00 67.50 99 PHE A CA 1
ATOM 818 C C . PHE A 1 99 ? -3.922 5.619 26.258 1.00 67.50 99 PHE A C 1
ATOM 820 O O . PHE A 1 99 ? -4.389 5.136 27.285 1.00 67.50 99 PHE A O 1
ATOM 827 N N . GLY A 1 100 ? -2.931 6.519 26.296 1.00 62.69 100 GLY A N 1
ATOM 828 C CA . GLY A 1 100 ? -2.449 7.156 27.536 1.00 62.69 100 GLY A CA 1
ATOM 829 C C . GLY A 1 100 ? -1.212 6.543 28.209 1.00 62.69 100 GLY A C 1
ATOM 830 O O . GLY A 1 100 ? -0.647 7.170 29.100 1.00 62.69 100 GLY A O 1
ATOM 831 N N . LYS A 1 101 ? -0.715 5.374 27.780 1.00 59.28 101 LYS A N 1
ATOM 832 C CA . LYS A 1 101 ? 0.561 4.831 28.288 1.00 59.28 101 LYS A CA 1
ATOM 833 C C . LYS A 1 101 ? 1.735 5.265 27.408 1.00 59.28 101 LYS A C 1
ATOM 835 O O . LYS A 1 101 ? 1.909 4.779 26.292 1.00 59.28 101 LYS A O 1
ATOM 840 N N . THR A 1 102 ? 2.581 6.149 27.931 1.00 52.50 102 THR A N 1
ATOM 841 C CA . THR A 1 102 ? 3.787 6.669 27.266 1.00 52.50 102 THR A CA 1
ATOM 842 C C . THR A 1 102 ? 4.918 5.634 27.260 1.00 52.50 102 THR A C 1
ATOM 844 O O . THR A 1 102 ? 5.974 5.837 27.855 1.00 52.50 102 THR A O 1
ATOM 847 N N . ARG A 1 103 ? 4.746 4.490 26.587 1.00 57.31 103 ARG A N 1
ATOM 848 C CA . ARG A 1 103 ? 5.913 3.664 26.241 1.00 57.31 103 ARG A CA 1
ATOM 849 C C . ARG A 1 103 ? 6.648 4.359 25.101 1.00 57.31 103 ARG A C 1
ATOM 851 O O . ARG A 1 103 ? 6.060 4.637 24.055 1.00 57.31 103 ARG A O 1
ATOM 858 N N . LYS A 1 104 ? 7.949 4.625 25.284 1.00 52.28 104 LYS A N 1
ATOM 859 C CA . LYS A 1 104 ? 8.852 4.944 24.169 1.00 52.28 104 LYS A CA 1
ATOM 860 C C . LYS A 1 104 ? 8.681 3.829 23.138 1.00 52.28 104 LYS A C 1
ATOM 862 O O . LYS A 1 104 ? 9.066 2.691 23.393 1.00 52.28 104 LYS A O 1
ATOM 867 N N . ARG A 1 105 ? 8.047 4.141 22.006 1.00 56.56 105 ARG A N 1
ATOM 868 C CA . ARG A 1 105 ? 7.846 3.188 20.913 1.00 56.56 105 ARG A CA 1
ATOM 869 C C . ARG A 1 105 ? 9.219 2.776 20.392 1.00 56.56 105 ARG A C 1
ATOM 871 O O . ARG A 1 105 ? 9.816 3.505 19.604 1.00 56.56 105 ARG A O 1
ATOM 878 N N . LYS A 1 106 ? 9.714 1.605 20.796 1.00 52.94 106 LYS A N 1
ATOM 879 C CA . LYS A 1 106 ? 10.639 0.866 19.937 1.00 52.94 106 LYS A CA 1
ATOM 880 C C . LYS A 1 106 ? 9.800 0.481 18.721 1.00 52.94 106 LYS A C 1
ATOM 882 O O . LYS A 1 106 ? 8.811 -0.233 18.860 1.00 52.94 106 LYS A O 1
ATOM 887 N N . ARG A 1 107 ? 10.104 1.059 17.557 1.00 55.44 107 ARG A N 1
ATOM 888 C CA . ARG A 1 107 ? 9.552 0.583 16.287 1.00 55.44 107 ARG A CA 1
ATOM 889 C C . ARG A 1 107 ? 10.170 -0.790 16.046 1.00 55.44 107 ARG A C 1
ATOM 891 O O . ARG A 1 107 ? 11.203 -0.872 15.396 1.00 55.44 107 ARG A O 1
ATOM 898 N N . ASP A 1 108 ? 9.580 -1.835 16.612 1.00 59.72 108 ASP A N 1
ATOM 899 C CA . ASP A 1 108 ? 9.796 -3.185 16.101 1.00 59.72 108 ASP A CA 1
ATOM 900 C C . ASP A 1 108 ? 8.964 -3.310 14.817 1.00 59.72 108 ASP A C 1
ATOM 902 O O . ASP A 1 108 ? 7.848 -3.820 14.794 1.00 59.72 108 ASP A O 1
ATOM 906 N N . ASP A 1 109 ? 9.448 -2.631 13.775 1.00 62.12 109 ASP A N 1
ATOM 907 C CA . ASP A 1 109 ? 8.809 -2.560 12.459 1.00 62.12 109 ASP A CA 1
ATOM 908 C C . ASP A 1 109 ? 9.195 -3.784 11.609 1.00 62.12 109 ASP A C 1
ATOM 910 O O . ASP A 1 109 ? 8.757 -3.886 10.466 1.00 62.12 109 ASP A O 1
ATOM 914 N N . ASP A 1 110 ? 10.053 -4.672 12.125 1.00 64.75 110 ASP A N 1
ATOM 915 C CA . ASP A 1 110 ? 10.555 -5.854 11.416 1.00 64.75 110 ASP A CA 1
ATOM 916 C C . ASP A 1 110 ? 9.688 -7.088 11.709 1.00 64.75 110 ASP A C 1
ATOM 918 O O . ASP A 1 110 ? 9.393 -7.844 10.790 1.00 64.75 110 ASP A O 1
ATOM 922 N N . ASN A 1 111 ? 9.156 -7.228 12.930 1.00 67.31 111 ASN A N 1
ATOM 923 C CA . ASN A 1 111 ? 8.216 -8.305 13.284 1.00 67.31 111 ASN A CA 1
ATOM 924 C C . ASN A 1 111 ? 6.738 -7.974 13.009 1.00 67.31 111 ASN A C 1
ATOM 926 O O . ASN A 1 111 ? 5.832 -8.722 13.389 1.00 67.31 111 ASN A O 1
ATOM 930 N N . LYS A 1 112 ? 6.454 -6.825 12.387 1.00 76.12 112 LYS A N 1
ATOM 931 C CA . LYS A 1 112 ? 5.080 -6.359 12.209 1.00 76.12 112 LYS A CA 1
ATOM 932 C C . LYS A 1 112 ? 4.430 -7.011 10.987 1.00 76.12 112 LYS A C 1
ATOM 934 O O . LYS A 1 112 ? 4.803 -6.717 9.857 1.00 76.12 112 LYS A O 1
ATOM 939 N N . TRP A 1 113 ? 3.410 -7.837 11.214 1.00 82.19 113 TRP A N 1
ATOM 940 C CA . TRP A 1 113 ? 2.709 -8.585 10.160 1.00 82.19 113 TRP A CA 1
ATOM 941 C C . TRP A 1 113 ? 1.380 -7.945 9.697 1.00 82.19 113 TRP A C 1
ATOM 943 O O . TRP A 1 113 ? 0.835 -8.338 8.669 1.00 82.19 113 TRP A O 1
ATOM 953 N N . HIS A 1 114 ? 0.877 -6.914 10.394 1.00 88.12 114 HIS A N 1
ATOM 954 C CA . HIS A 1 114 ? -0.315 -6.135 10.006 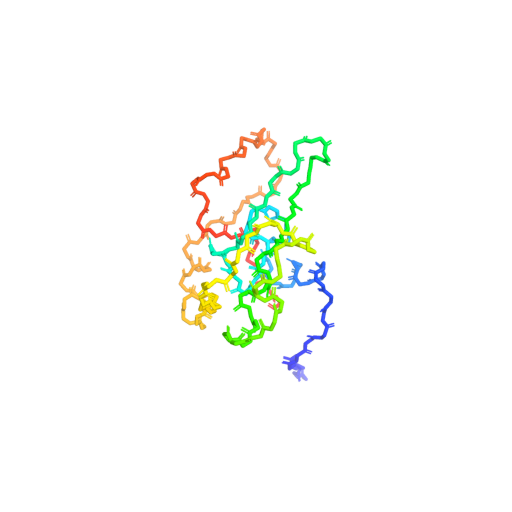1.00 88.12 114 HIS A CA 1
ATOM 955 C C . HIS A 1 114 ? -0.171 -4.639 10.332 1.00 88.12 114 HIS A C 1
ATOM 957 O O . HIS A 1 114 ? 0.714 -4.239 11.091 1.00 88.12 114 HIS A O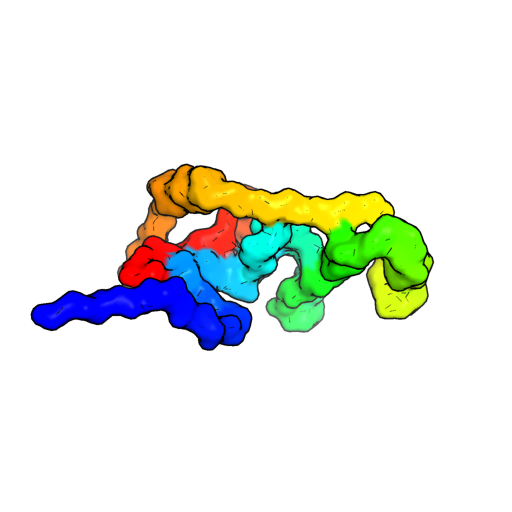 1
ATOM 963 N N . ASN A 1 115 ? -1.064 -3.781 9.814 1.00 90.62 115 ASN A N 1
ATOM 964 C CA . ASN A 1 115 ? -1.060 -2.346 10.136 1.00 90.62 115 ASN A CA 1
ATOM 965 C C . ASN A 1 115 ? -2.269 -1.830 10.928 1.00 90.62 115 ASN A C 1
ATOM 967 O O . ASN A 1 115 ? -2.371 -0.617 11.135 1.00 90.62 115 ASN A O 1
ATOM 971 N N . TRP A 1 116 ? -3.135 -2.719 11.425 1.00 90.62 116 TRP A N 1
ATOM 972 C CA . TRP A 1 116 ? -4.194 -2.368 12.380 1.00 90.62 116 TRP A CA 1
ATOM 973 C C . TRP A 1 116 ? -3.656 -1.585 13.585 1.00 90.62 116 TRP A C 1
ATOM 975 O O . TRP A 1 116 ? -2.609 -1.911 14.152 1.00 90.62 116 TRP A O 1
ATOM 985 N N . ARG A 1 117 ? -4.362 -0.512 13.947 1.00 87.75 117 ARG A N 1
ATOM 986 C CA . ARG A 1 117 ? -4.069 0.343 15.109 1.00 87.75 117 ARG A CA 1
ATOM 987 C C . ARG A 1 117 ? -5.259 0.514 16.038 1.00 87.75 117 ARG A C 1
ATOM 989 O O . ARG A 1 117 ? -5.062 0.835 17.205 1.00 87.75 117 ARG A O 1
ATOM 996 N N . LYS A 1 118 ? -6.470 0.349 15.517 1.00 88.44 118 LYS A N 1
ATOM 997 C CA . LYS A 1 118 ? -7.719 0.594 16.227 1.00 88.44 118 LYS A CA 1
ATOM 998 C C . LYS A 1 118 ? -8.769 -0.386 15.718 1.00 88.44 118 LYS A C 1
ATOM 1000 O O . LYS A 1 118 ? -8.828 -0.615 14.515 1.00 88.44 118 LYS A O 1
ATOM 1005 N N . LYS A 1 119 ? -9.592 -0.921 16.620 1.00 87.81 119 LYS A N 1
ATOM 1006 C CA . LYS A 1 119 ? -10.844 -1.592 16.273 1.00 87.81 119 LYS A CA 1
ATOM 1007 C C . LYS A 1 119 ? -11.856 -0.495 15.986 1.00 87.81 119 LYS A C 1
ATOM 1009 O O . LYS A 1 119 ? -12.237 0.253 16.890 1.00 87.81 119 LYS A O 1
ATOM 1014 N N . SER A 1 120 ? -12.157 -0.294 14.708 1.00 83.06 120 SER A N 1
ATOM 1015 C CA . SER A 1 120 ? -13.124 0.726 14.320 1.00 83.06 120 SER A CA 1
ATOM 1016 C C . SER A 1 120 ? -14.541 0.291 14.683 1.00 83.06 120 SER A C 1
ATOM 1018 O O . SER A 1 120 ? -14.826 -0.900 14.774 1.00 83.06 120 SER A O 1
ATOM 1020 N N . ILE A 1 121 ? -15.401 1.277 14.923 1.00 78.44 121 ILE A N 1
ATOM 1021 C CA . ILE A 1 121 ? -16.841 1.102 15.171 1.00 78.44 121 ILE A CA 1
ATOM 1022 C C . ILE A 1 121 ? -17.686 1.640 14.006 1.00 78.44 121 ILE A C 1
ATOM 1024 O O . ILE A 1 121 ? -18.907 1.698 14.117 1.00 78.44 121 ILE A O 1
ATOM 1028 N N . PHE A 1 122 ? -17.010 2.104 12.950 1.00 68.12 122 PHE A N 1
ATOM 1029 C CA . PHE A 1 122 ? -17.599 2.520 11.682 1.00 68.12 122 PHE A CA 1
ATOM 1030 C C . PHE A 1 122 ? -17.611 1.350 10.705 1.00 68.12 122 PHE A C 1
ATOM 1032 O O . PHE A 1 122 ? -16.666 0.529 10.786 1.00 68.12 122 PHE A O 1
#